Protein AF-A0AA43AM94-F1 (afdb_monomer)

Solvent-accessible surface area (backbone atoms only — not comparable to full-atom values): 5545 Å² tot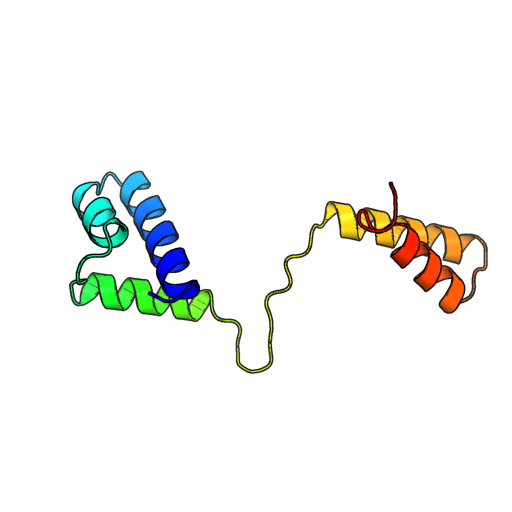al; per-residue (Å²): 133,54,77,55,53,55,50,23,27,53,53,50,24,53,54,29,47,74,72,67,38,53,66,62,16,46,51,56,55,71,72,59,88,65,54,77,65,56,46,50,52,38,50,54,42,27,52,72,72,47,59,59,91,96,52,77,90,72,88,74,58,66,67,57,51,48,45,14,49,51,37,20,51,51,32,45,77,72,72,41,52,74,66,51,17,50,50,34,25,56,57,47,33,74,93,66,46,135

Secondary structure (DSSP, 8-state):
--HHHHHHHHHHHHHHHHTT-HHHHHHHHS--PPPHHHHHHHHHHHHHHSPPTT-------HHHHHHHHHHHHHHHHTT--HHHHHHHHHHTSTTT--

Mean predicted aligned error: 9.65 Å

Foldseek 3Di:
DDPLLLVLLVVVLVVCVVVVVNVVSCQSNVPDDDDPVSVVSSVVSSVVVDPPPPDDDDDDPVVLVVQLQVQLVVCVVVPHDPVSSNVSSVCSHPVNPD

Sequence (98 aa):
MDAIEKRARKLLDTELRKLGLHEDAYHVGCGADLDRNDQAAINAIAAALTPPEGFVLVPVDLEQGLRMWQAGIKARNTGGTVEAIYAAMIAARPEVTP

pLDDT: mean 89.72, std 8.37, range [55.03, 97.38]

Structure (mmCIF, N/CA/C/O backbone):
data_AF-A0AA43AM94-F1
#
_entry.id   AF-A0AA43AM94-F1
#
loop_
_atom_site.group_PDB
_atom_site.id
_atom_site.type_symbol
_atom_site.label_atom_id
_atom_site.label_alt_id
_atom_site.label_comp_id
_atom_site.label_asym_id
_atom_site.label_entity_id
_atom_site.label_seq_id
_atom_site.pdbx_PDB_ins_code
_atom_site.Cartn_x
_atom_site.Cartn_y
_atom_site.Cartn_z
_atom_site.occupancy
_atom_site.B_iso_or_equiv
_atom_site.auth_seq_id
_atom_site.auth_comp_id
_atom_site.auth_asym_id
_atom_site.auth_atom_id
_atom_site.pdbx_PDB_model_num
ATOM 1 N N . MET A 1 1 ? -4.135 5.850 -19.450 1.00 76.06 1 MET A N 1
ATOM 2 C CA . MET A 1 1 ? -3.414 5.041 -18.451 1.00 76.06 1 MET A CA 1
ATOM 3 C C . MET A 1 1 ? -4.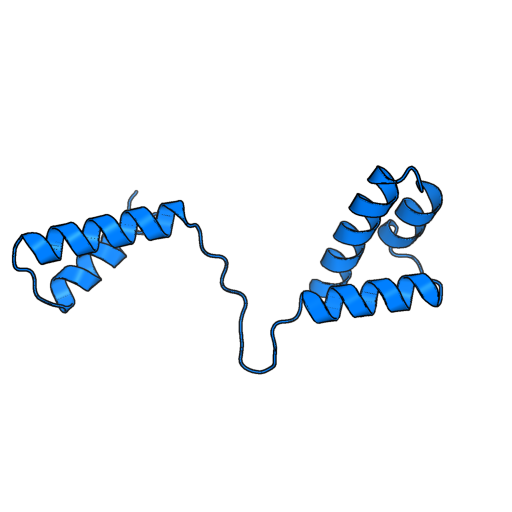232 5.013 -17.178 1.00 76.06 1 MET A C 1
ATOM 5 O O . MET A 1 1 ? -4.630 6.081 -16.716 1.00 76.06 1 MET A O 1
ATOM 9 N N . ASP A 1 2 ? -4.536 3.824 -16.668 1.00 87.12 2 ASP A N 1
ATOM 10 C CA . ASP A 1 2 ? -5.315 3.663 -15.439 1.00 87.12 2 ASP A CA 1
ATOM 11 C C . ASP A 1 2 ? -4.475 4.036 -14.186 1.00 87.12 2 ASP A C 1
ATOM 13 O O . ASP A 1 2 ? -3.249 4.173 -14.258 1.00 87.12 2 ASP A O 1
ATOM 17 N N . ALA A 1 3 ? -5.121 4.275 -13.038 1.00 90.38 3 ALA A N 1
ATOM 18 C CA . ALA A 1 3 ? -4.434 4.688 -11.809 1.00 90.38 3 ALA A CA 1
ATOM 19 C C . ALA A 1 3 ? -3.486 3.608 -11.248 1.00 90.38 3 ALA A C 1
ATOM 21 O O . ALA A 1 3 ? -2.426 3.940 -10.709 1.00 90.38 3 ALA A O 1
ATOM 22 N N . ILE A 1 4 ? -3.853 2.334 -11.389 1.00 91.44 4 ILE A N 1
ATOM 23 C CA . ILE A 1 4 ? -3.064 1.164 -11.009 1.00 91.44 4 ILE A CA 1
ATOM 24 C C . ILE A 1 4 ? -1.848 1.039 -11.923 1.00 91.44 4 ILE A C 1
ATOM 26 O O . ILE A 1 4 ? -0.737 0.980 -11.400 1.00 91.44 4 ILE A O 1
ATOM 30 N N . GLU A 1 5 ? -2.004 1.097 -13.249 1.00 93.06 5 GLU A N 1
ATOM 31 C CA . GLU A 1 5 ? -0.869 1.091 -14.184 1.00 93.06 5 GLU A CA 1
ATOM 32 C C . GLU A 1 5 ? 0.094 2.256 -13.909 1.00 93.06 5 GLU A C 1
ATOM 34 O O . GLU A 1 5 ? 1.307 2.059 -13.801 1.00 93.06 5 GLU A O 1
ATOM 39 N N . LYS A 1 6 ? -0.426 3.473 -13.698 1.00 93.38 6 LYS A N 1
ATOM 40 C CA . LYS A 1 6 ? 0.405 4.641 -13.362 1.00 93.38 6 LYS A CA 1
ATOM 41 C C . LYS A 1 6 ? 1.199 4.423 -12.069 1.00 93.38 6 LYS A C 1
ATOM 43 O O . LYS A 1 6 ? 2.361 4.825 -11.972 1.00 93.38 6 LYS A O 1
ATOM 48 N N . ARG A 1 7 ? 0.589 3.785 -11.065 1.00 94.31 7 ARG A N 1
ATOM 49 C CA . ARG A 1 7 ? 1.256 3.447 -9.801 1.00 94.31 7 ARG A CA 1
ATOM 50 C C . ARG A 1 7 ? 2.276 2.3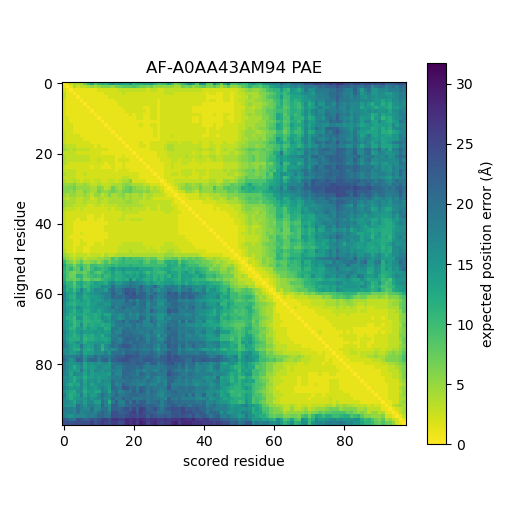21 -9.981 1.00 94.31 7 ARG A C 1
ATOM 52 O O . ARG A 1 7 ? 3.358 2.417 -9.409 1.00 94.31 7 ARG A O 1
ATOM 59 N N . ALA A 1 8 ? 1.969 1.314 -10.795 1.00 95.69 8 ALA A N 1
ATOM 60 C CA . ALA A 1 8 ? 2.881 0.227 -11.134 1.00 95.69 8 ALA A CA 1
ATOM 61 C C . ALA A 1 8 ? 4.147 0.753 -11.825 1.00 95.69 8 ALA A C 1
ATOM 63 O O . ALA A 1 8 ? 5.254 0.438 -11.390 1.00 95.69 8 ALA A O 1
ATOM 64 N N . ARG A 1 9 ? 3.994 1.648 -12.810 1.00 95.81 9 ARG A N 1
ATOM 65 C CA . ARG A 1 9 ? 5.117 2.306 -13.500 1.00 95.81 9 ARG A CA 1
ATOM 66 C C . ARG A 1 9 ? 6.003 3.095 -12.549 1.00 95.81 9 ARG A C 1
ATOM 68 O O . ARG A 1 9 ? 7.220 2.976 -12.611 1.00 95.81 9 ARG A O 1
ATOM 75 N N . LYS A 1 10 ? 5.407 3.845 -11.616 1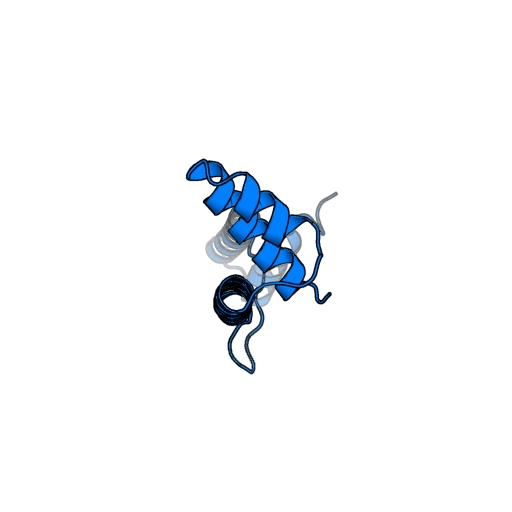.00 95.88 10 LYS A N 1
ATOM 76 C CA . LYS A 1 10 ? 6.163 4.598 -10.602 1.00 95.88 10 LYS A CA 1
ATOM 77 C C . LYS A 1 10 ? 6.990 3.686 -9.687 1.00 95.88 10 LYS A C 1
ATOM 79 O O . LYS A 1 10 ? 8.112 4.040 -9.327 1.00 95.88 10 LYS A O 1
ATOM 84 N N . LEU A 1 11 ? 6.434 2.543 -9.280 1.00 96.50 11 LEU A N 1
ATOM 85 C CA . LEU A 1 11 ? 7.149 1.573 -8.446 1.00 96.50 11 LEU A CA 1
ATOM 86 C C . LEU A 1 11 ? 8.320 0.955 -9.212 1.00 96.50 11 LEU A C 1
ATOM 88 O O . LEU A 1 11 ? 9.430 0.930 -8.688 1.00 96.50 11 LEU A O 1
ATOM 92 N N . LEU A 1 12 ? 8.095 0.534 -10.459 1.00 96.12 12 LEU A N 1
ATOM 93 C CA . LEU A 1 12 ? 9.142 -0.058 -11.288 1.00 96.12 12 LEU A CA 1
ATOM 94 C C . LEU A 1 12 ? 10.266 0.944 -11.610 1.00 96.12 12 LEU A C 1
ATOM 96 O O . LEU A 1 12 ? 11.429 0.616 -11.402 1.00 96.12 12 LEU A O 1
ATOM 100 N N . ASP A 1 13 ? 9.936 2.183 -12.003 1.00 96.56 13 ASP A N 1
ATOM 101 C CA . ASP A 1 13 ? 10.911 3.278 -12.193 1.00 96.56 13 ASP A CA 1
ATOM 102 C C . ASP A 1 13 ? 11.776 3.483 -10.939 1.00 96.56 13 ASP A C 1
ATOM 104 O O . ASP A 1 13 ? 13.000 3.577 -11.020 1.00 96.56 13 ASP A O 1
ATOM 108 N N . THR A 1 14 ? 11.152 3.485 -9.757 1.00 97.06 14 THR A N 1
ATOM 109 C CA . THR A 1 14 ? 11.863 3.655 -8.483 1.00 97.06 14 THR A CA 1
ATOM 110 C C . THR A 1 14 ? 12.873 2.531 -8.238 1.00 97.06 14 THR A C 1
ATOM 112 O O . THR A 1 14 ? 14.007 2.811 -7.850 1.00 97.06 14 THR A O 1
ATOM 115 N N . GLU A 1 15 ? 12.491 1.272 -8.457 1.00 97.25 15 GLU A N 1
ATOM 116 C CA . GLU A 1 15 ? 13.396 0.134 -8.248 1.00 97.25 15 GLU A CA 1
ATOM 117 C C . GLU A 1 15 ? 14.516 0.080 -9.298 1.00 97.25 15 GLU A C 1
ATOM 119 O O . GLU A 1 15 ? 15.676 -0.122 -8.941 1.00 97.25 15 GLU A O 1
ATOM 124 N N . LEU A 1 16 ? 14.218 0.363 -10.569 1.00 96.19 16 LEU A N 1
ATOM 125 C CA . LEU A 1 16 ? 15.228 0.418 -11.633 1.00 96.19 16 LEU A CA 1
ATOM 126 C C . LEU A 1 16 ? 16.275 1.510 -11.367 1.00 96.19 16 LEU A C 1
ATOM 128 O O . LEU A 1 16 ? 17.475 1.271 -11.516 1.00 96.19 16 LEU A O 1
ATOM 132 N N . ARG A 1 17 ? 15.860 2.681 -10.859 1.00 97.31 17 ARG A N 1
ATOM 133 C CA . ARG A 1 17 ? 16.794 3.739 -10.431 1.00 97.31 17 ARG A CA 1
ATOM 134 C C . ARG A 1 17 ? 17.716 3.293 -9.303 1.00 97.31 17 ARG A C 1
ATOM 136 O O . ARG A 1 17 ? 18.891 3.651 -9.329 1.00 97.31 17 ARG A O 1
ATOM 143 N N . LYS A 1 18 ? 17.218 2.524 -8.328 1.00 97.06 18 LYS A N 1
ATOM 144 C CA . LYS A 1 18 ? 18.047 1.994 -7.228 1.00 97.06 18 LYS A CA 1
ATOM 145 C C . LYS A 1 18 ? 19.107 1.013 -7.725 1.00 97.06 18 LYS A C 1
ATOM 147 O O . LYS A 1 18 ? 20.177 0.934 -7.131 1.00 97.06 18 LYS A O 1
ATOM 152 N N . LEU A 1 19 ? 18.818 0.294 -8.808 1.00 96.69 19 LEU A N 1
ATOM 153 C CA . LEU A 1 19 ? 19.746 -0.635 -9.453 1.00 96.69 19 LEU A CA 1
ATOM 154 C C . LEU A 1 19 ? 20.722 0.052 -10.426 1.00 96.69 19 LEU A C 1
ATOM 156 O O . LEU A 1 19 ? 21.588 -0.616 -10.982 1.00 96.69 19 LEU A O 1
ATOM 160 N N . GLY A 1 20 ? 20.601 1.368 -10.638 1.00 97.06 20 GLY A N 1
ATOM 161 C CA . GLY A 1 20 ? 21.410 2.114 -11.610 1.00 97.06 20 GLY A CA 1
ATOM 162 C C . GLY A 1 20 ? 20.973 1.929 -13.069 1.00 97.06 20 GLY A C 1
ATOM 163 O O . GLY A 1 20 ? 21.655 2.398 -13.977 1.00 97.06 20 GLY A O 1
ATOM 164 N N . LEU A 1 21 ? 19.826 1.288 -13.309 1.00 95.25 21 LEU A N 1
ATOM 165 C CA . LEU A 1 21 ? 19.258 1.035 -14.636 1.00 95.25 21 LEU A CA 1
ATOM 166 C C . LEU A 1 21 ? 18.450 2.253 -15.107 1.00 95.25 21 LEU A C 1
ATOM 168 O O . LEU A 1 21 ? 17.224 2.231 -15.197 1.00 95.25 21 LEU A O 1
ATOM 172 N N . HIS A 1 22 ? 19.138 3.375 -15.323 1.00 93.50 22 HIS A N 1
ATOM 173 C CA . HIS A 1 22 ? 18.491 4.665 -15.584 1.00 93.50 22 HIS A CA 1
ATOM 174 C C . HIS A 1 22 ? 17.752 4.736 -16.928 1.00 93.50 22 HIS A C 1
ATOM 176 O O . HIS A 1 22 ? 16.747 5.443 -17.013 1.00 93.50 22 HIS A O 1
ATOM 182 N N . GLU A 1 23 ? 18.229 4.021 -17.949 1.00 91.12 23 GLU A N 1
ATOM 183 C CA . GLU A 1 23 ? 17.568 3.948 -19.260 1.00 91.12 23 GLU A CA 1
ATOM 184 C C . GLU A 1 23 ? 16.241 3.192 -19.158 1.00 91.12 23 GLU A C 1
ATOM 186 O O . GLU A 1 23 ? 15.201 3.741 -19.523 1.00 91.12 23 GLU A O 1
ATOM 191 N N . ASP A 1 24 ? 16.252 2.007 -18.543 1.00 91.25 24 ASP A N 1
ATOM 192 C CA . ASP A 1 24 ? 15.043 1.213 -18.294 1.00 91.25 24 ASP A CA 1
ATOM 193 C C . ASP A 1 24 ? 14.045 1.990 -17.422 1.00 91.25 24 ASP A C 1
ATOM 195 O O . ASP A 1 24 ? 12.852 2.049 -17.714 1.00 91.25 24 ASP A O 1
ATOM 199 N N . ALA A 1 25 ? 14.534 2.665 -16.374 1.00 93.56 25 ALA A N 1
ATOM 200 C CA . ALA A 1 25 ? 13.709 3.502 -15.505 1.00 93.56 25 ALA A CA 1
ATOM 201 C C . ALA A 1 25 ? 13.00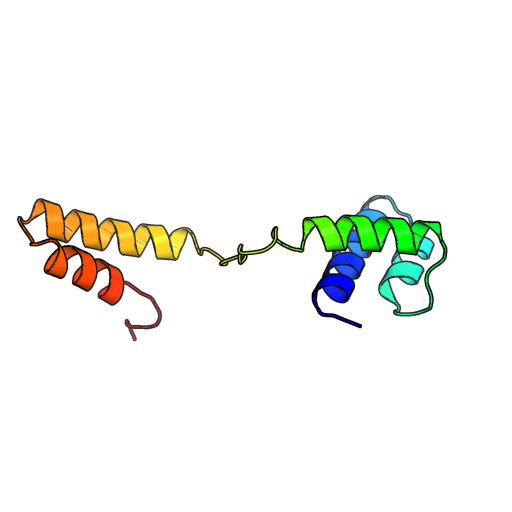8 4.632 -16.280 1.00 93.56 25 ALA A C 1
ATOM 203 O O . ALA A 1 25 ? 11.816 4.892 -16.096 1.00 93.56 25 ALA A O 1
ATOM 204 N N . TYR A 1 26 ? 13.739 5.294 -17.182 1.00 91.25 26 TYR A N 1
ATOM 205 C CA . TYR A 1 26 ? 13.162 6.304 -18.062 1.00 91.25 26 TYR A CA 1
ATOM 206 C C . TYR A 1 26 ? 12.120 5.694 -19.004 1.00 91.25 26 TYR A C 1
ATOM 208 O O . TYR A 1 26 ? 11.038 6.264 -19.143 1.00 91.25 26 TYR A O 1
ATOM 216 N N . HIS A 1 27 ? 12.413 4.537 -19.600 1.00 90.50 27 HIS A N 1
ATOM 217 C CA . HIS A 1 27 ? 11.521 3.848 -20.531 1.00 90.50 27 HIS A CA 1
ATOM 218 C C . HIS A 1 27 ? 10.169 3.501 -19.889 1.00 90.50 27 HIS A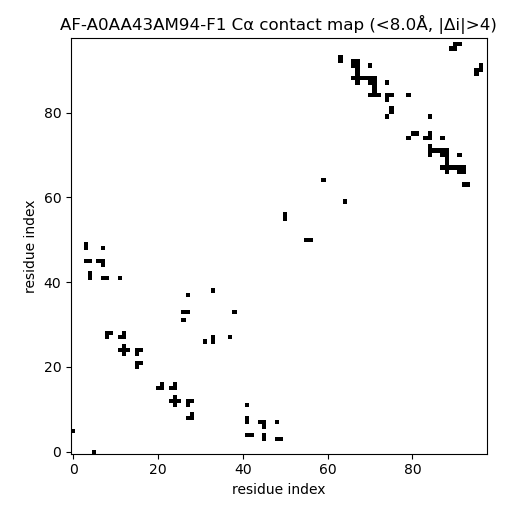 C 1
ATOM 220 O O . HIS A 1 27 ? 9.113 3.863 -20.411 1.00 90.50 27 HIS A O 1
ATOM 226 N N . VAL A 1 28 ? 10.176 2.907 -18.692 1.00 92.75 28 VAL A N 1
ATOM 227 C CA . VAL A 1 28 ? 8.926 2.550 -17.999 1.00 92.75 28 VAL A CA 1
ATOM 228 C C . VAL A 1 28 ? 8.166 3.774 -17.471 1.00 92.75 28 VAL A C 1
ATOM 230 O O . VAL A 1 28 ? 6.929 3.761 -17.402 1.00 92.75 28 VAL A O 1
ATOM 233 N N . GLY A 1 29 ? 8.891 4.840 -17.110 1.00 87.94 29 GLY A N 1
ATOM 234 C CA . GLY A 1 29 ? 8.359 6.049 -16.478 1.00 87.94 29 GLY A CA 1
ATOM 235 C C . GLY A 1 29 ? 7.881 7.147 -17.437 1.00 87.94 29 GLY A C 1
ATOM 236 O O . GLY A 1 29 ? 7.067 7.979 -17.033 1.00 87.94 29 GLY A O 1
ATOM 237 N N .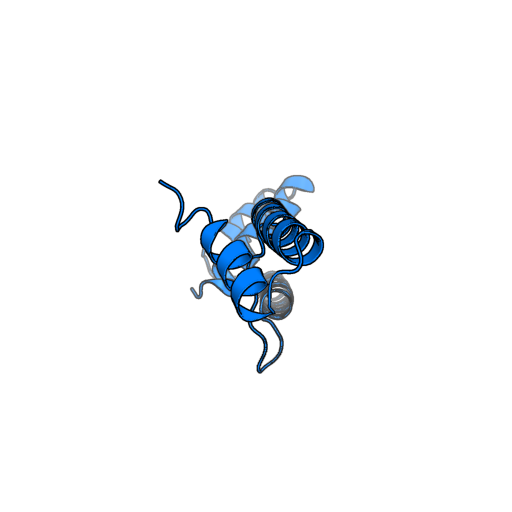 CYS A 1 30 ? 8.340 7.170 -18.694 1.00 85.31 30 CYS A N 1
ATOM 238 C CA . CYS A 1 30 ? 8.035 8.248 -19.647 1.00 85.31 30 CYS A CA 1
ATOM 239 C C . CYS A 1 30 ? 6.626 8.166 -20.260 1.00 85.31 30 CYS A C 1
ATOM 241 O O . CYS A 1 30 ? 6.165 9.127 -20.874 1.00 85.31 30 CYS A O 1
ATOM 243 N N . GLY A 1 31 ? 5.925 7.045 -20.065 1.00 79.69 31 GLY A N 1
ATOM 244 C CA . GLY A 1 31 ? 4.569 6.830 -20.576 1.00 79.69 31 GLY A CA 1
ATOM 245 C C . GLY A 1 31 ? 4.499 6.437 -22.053 1.00 79.69 31 GLY A C 1
ATOM 246 O O . GLY A 1 31 ? 3.408 6.467 -22.618 1.00 79.69 31 GLY A O 1
ATOM 247 N N . ALA A 1 32 ? 5.633 6.075 -22.659 1.00 84.50 32 ALA A N 1
ATOM 248 C CA . ALA A 1 32 ? 5.692 5.475 -23.986 1.00 84.50 32 ALA A CA 1
ATOM 249 C C . ALA A 1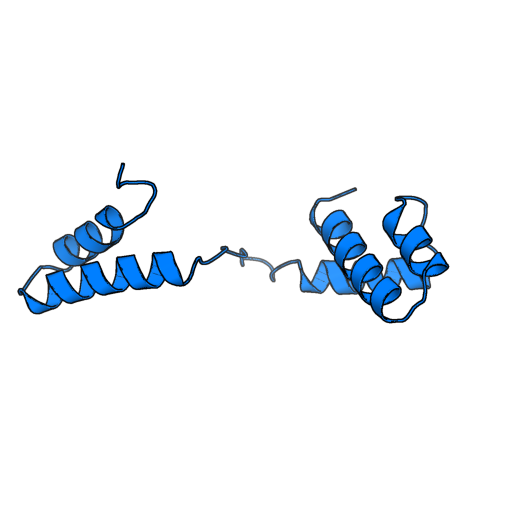 32 ? 5.216 4.008 -23.979 1.00 84.50 32 ALA A C 1
ATOM 251 O O . ALA A 1 32 ? 4.942 3.419 -22.920 1.00 84.50 32 ALA A O 1
ATOM 252 N N . ASP A 1 33 ? 5.127 3.440 -25.184 1.00 89.00 33 ASP A N 1
ATOM 253 C CA . ASP A 1 33 ? 4.856 2.021 -25.392 1.00 89.00 33 ASP A CA 1
ATOM 254 C C . ASP A 1 33 ? 5.941 1.171 -24.729 1.00 89.00 33 ASP A C 1
ATOM 256 O O . ASP A 1 33 ? 7.133 1.450 -24.842 1.00 89.00 33 ASP A O 1
ATOM 260 N N . LEU A 1 34 ? 5.505 0.137 -24.014 1.00 90.44 34 LEU A N 1
ATOM 261 C CA . LEU A 1 34 ? 6.390 -0.769 -23.297 1.00 90.44 34 LEU A CA 1
ATOM 262 C C . LEU A 1 34 ? 6.830 -1.912 -24.205 1.00 90.44 34 LEU A C 1
ATOM 264 O O . LEU A 1 34 ? 6.054 -2.401 -25.032 1.00 90.44 34 LEU A O 1
ATOM 268 N N . ASP A 1 35 ? 8.051 -2.399 -23.994 1.00 91.44 35 ASP A N 1
ATOM 269 C CA . ASP A 1 35 ? 8.433 -3.679 -24.566 1.00 91.44 35 ASP A CA 1
ATOM 270 C C . ASP A 1 35 ? 7.694 -4.832 -23.857 1.00 91.44 35 ASP A C 1
ATOM 272 O O . ASP A 1 35 ? 7.000 -4.658 -22.849 1.00 91.44 35 ASP A O 1
ATOM 276 N N . ARG A 1 36 ? 7.825 -6.050 -24.392 1.00 93.94 36 ARG A N 1
ATOM 277 C CA . ARG A 1 36 ? 7.117 -7.221 -23.850 1.00 93.94 36 ARG A CA 1
ATOM 278 C C . ARG A 1 36 ? 7.466 -7.519 -22.383 1.00 93.94 36 ARG A C 1
ATOM 280 O O . ARG A 1 36 ? 6.621 -8.045 -21.662 1.00 93.94 36 ARG A O 1
ATOM 287 N N . ASN A 1 37 ? 8.704 -7.253 -21.968 1.00 92.25 37 ASN A N 1
ATOM 288 C CA . ASN A 1 37 ? 9.198 -7.571 -20.634 1.00 92.25 37 ASN A CA 1
ATOM 289 C C . ASN A 1 37 ? 8.705 -6.516 -19.642 1.00 92.25 37 ASN A C 1
ATOM 291 O O . ASN A 1 37 ? 8.170 -6.873 -18.592 1.00 92.25 37 ASN A O 1
ATOM 295 N N . ASP A 1 38 ? 8.797 -5.242 -20.016 1.00 93.19 38 ASP A N 1
ATOM 296 C CA . ASP A 1 38 ? 8.272 -4.130 -19.233 1.00 93.19 38 ASP A CA 1
ATOM 297 C C . ASP A 1 38 ? 6.761 -4.256 -19.053 1.00 93.19 38 ASP A C 1
ATOM 299 O O . ASP A 1 38 ? 6.249 -4.134 -17.939 1.00 93.19 38 ASP A O 1
ATOM 303 N N . GLN A 1 39 ? 6.030 -4.591 -20.120 1.00 94.56 39 GLN A N 1
ATOM 304 C CA . GLN A 1 39 ? 4.589 -4.811 -20.036 1.00 94.56 39 GLN A CA 1
ATOM 305 C C . GLN A 1 39 ? 4.247 -5.966 -19.084 1.00 94.56 39 GLN A C 1
ATOM 307 O O . GLN A 1 39 ? 3.313 -5.852 -18.289 1.00 94.56 39 GLN A O 1
ATOM 312 N N . ALA A 1 40 ? 5.003 -7.069 -19.122 1.00 96.12 40 ALA A N 1
ATOM 313 C CA . ALA A 1 40 ? 4.801 -8.192 -18.209 1.00 96.12 40 ALA A CA 1
ATOM 314 C C . ALA A 1 40 ? 5.075 -7.802 -16.745 1.00 96.12 40 ALA A C 1
ATOM 316 O O . ALA A 1 40 ? 4.290 -8.156 -15.861 1.00 96.12 40 ALA A O 1
ATOM 317 N N . ALA A 1 41 ? 6.137 -7.033 -16.490 1.00 95.62 41 ALA A N 1
ATOM 318 C CA . ALA A 1 41 ? 6.466 -6.534 -15.157 1.00 95.62 41 ALA A CA 1
ATOM 319 C C . ALA A 1 41 ? 5.384 -5.584 -14.621 1.00 95.62 41 ALA A C 1
ATOM 321 O O . ALA A 1 41 ? 4.917 -5.746 -13.491 1.00 95.62 41 ALA A O 1
ATOM 322 N N . ILE A 1 42 ? 4.921 -4.641 -15.446 1.00 95.62 42 ILE A N 1
ATOM 323 C CA . ILE A 1 42 ? 3.837 -3.721 -15.087 1.00 95.62 42 ILE A CA 1
ATOM 324 C C . ILE A 1 42 ? 2.540 -4.475 -14.802 1.00 95.62 42 ILE A C 1
ATOM 326 O O . ILE A 1 42 ? 1.899 -4.190 -13.792 1.00 95.62 42 ILE A O 1
ATOM 330 N N . ASN A 1 43 ? 2.184 -5.474 -15.612 1.00 94.62 43 ASN A N 1
ATOM 331 C CA . ASN A 1 43 ? 0.992 -6.291 -15.382 1.00 94.62 43 ASN A CA 1
ATOM 332 C C . ASN A 1 43 ? 1.070 -7.062 -14.056 1.00 94.62 43 ASN A C 1
ATOM 334 O O . ASN A 1 43 ? 0.086 -7.113 -13.318 1.00 94.62 43 ASN A O 1
ATOM 338 N N . ALA A 1 44 ? 2.234 -7.627 -13.721 1.00 95.88 44 ALA A N 1
ATOM 339 C CA . ALA A 1 44 ? 2.432 -8.334 -12.457 1.00 95.88 44 ALA A CA 1
ATOM 340 C C . ALA A 1 44 ? 2.289 -7.398 -11.245 1.00 95.88 44 ALA A C 1
ATOM 342 O O . ALA A 1 44 ? 1.610 -7.733 -10.273 1.00 95.88 44 ALA A O 1
ATOM 343 N N . ILE A 1 45 ? 2.873 -6.197 -11.315 1.00 95.69 45 ILE A N 1
ATOM 344 C CA . ILE A 1 45 ? 2.737 -5.190 -10.256 1.00 95.69 45 ILE A CA 1
ATOM 345 C C . ILE A 1 45 ? 1.286 -4.705 -10.168 1.00 95.69 45 ILE A C 1
ATOM 347 O O . ILE A 1 45 ? 0.744 -4.605 -9.071 1.00 95.69 45 ILE A O 1
ATOM 351 N N . ALA A 1 46 ? 0.628 -4.444 -11.298 1.00 93.69 46 ALA A N 1
ATOM 352 C CA . ALA A 1 46 ? -0.768 -4.021 -11.331 1.00 93.69 46 ALA A CA 1
ATOM 353 C C . ALA A 1 46 ? -1.697 -5.068 -10.698 1.00 93.69 46 ALA A C 1
ATOM 355 O O . ALA A 1 46 ? -2.559 -4.712 -9.896 1.00 93.69 46 ALA A O 1
ATOM 356 N N . ALA A 1 47 ? -1.473 -6.356 -10.974 1.00 91.50 47 ALA A N 1
ATOM 357 C CA . ALA A 1 47 ? -2.197 -7.447 -10.328 1.00 91.50 47 ALA A CA 1
ATOM 358 C C . ALA A 1 47 ? -1.969 -7.467 -8.807 1.00 91.50 47 ALA A C 1
ATOM 360 O O . ALA A 1 47 ? -2.924 -7.610 -8.056 1.00 91.50 47 ALA A O 1
ATOM 361 N N . ALA A 1 48 ? -0.737 -7.247 -8.337 1.00 90.81 48 ALA A N 1
ATOM 362 C CA . ALA A 1 48 ? -0.437 -7.165 -6.903 1.00 90.81 48 ALA A CA 1
ATOM 363 C C . ALA A 1 48 ? -1.043 -5.923 -6.219 1.00 90.81 48 ALA A C 1
ATOM 365 O O . ALA A 1 48 ? -1.342 -5.940 -5.026 1.00 90.81 48 ALA A O 1
ATOM 366 N N . LEU A 1 49 ? -1.212 -4.831 -6.968 1.00 90.00 49 LEU A N 1
ATOM 367 C CA . LEU A 1 49 ? -1.856 -3.602 -6.506 1.00 90.00 49 LEU A CA 1
ATOM 368 C C . LEU A 1 49 ? -3.386 -3.670 -6.546 1.00 90.00 49 LEU A C 1
ATOM 370 O O . LEU A 1 49 ? -4.039 -2.849 -5.898 1.00 90.00 49 LEU A O 1
ATOM 374 N N . THR A 1 50 ? -3.944 -4.606 -7.310 1.00 89.19 50 THR A N 1
ATOM 375 C CA . THR A 1 50 ? -5.383 -4.815 -7.431 1.00 89.19 50 THR A CA 1
ATOM 376 C C . THR A 1 50 ? -5.811 -5.807 -6.354 1.00 89.19 50 THR A C 1
ATOM 378 O O . THR A 1 50 ? -5.418 -6.972 -6.412 1.00 89.19 50 THR A O 1
ATOM 381 N N . PRO A 1 51 ? -6.584 -5.386 -5.340 1.00 84.19 51 PRO A N 1
ATOM 382 C CA . PRO A 1 51 ? -7.114 -6.333 -4.372 1.00 84.19 51 PRO A CA 1
ATOM 383 C C . PRO A 1 51 ? -7.983 -7.393 -5.078 1.00 84.19 51 PRO A C 1
ATOM 385 O O . PRO A 1 51 ? -8.572 -7.097 -6.121 1.00 84.19 51 PRO A O 1
ATOM 388 N N . PRO A 1 52 ? -8.074 -8.622 -4.534 1.00 84.50 52 PRO A N 1
ATOM 389 C CA . PRO A 1 52 ? -8.943 -9.656 -5.087 1.00 84.50 52 PRO A CA 1
ATOM 390 C C . PRO A 1 52 ? -10.387 -9.168 -5.240 1.00 84.50 52 PRO A C 1
ATOM 392 O O . PRO A 1 52 ? -10.825 -8.257 -4.535 1.00 84.50 52 PRO A O 1
ATOM 395 N N . GLU A 1 53 ? -11.144 -9.798 -6.137 1.00 82.44 53 GLU A N 1
ATOM 396 C CA . GLU A 1 53 ? -12.542 -9.435 -6.371 1.00 82.44 53 GLU A CA 1
ATOM 397 C C . GLU A 1 53 ? -13.347 -9.429 -5.058 1.00 82.44 53 GLU A C 1
ATOM 399 O O . GLU A 1 53 ? -13.261 -10.352 -4.248 1.00 82.44 53 GLU A O 1
ATOM 404 N N . GLY A 1 54 ? -14.101 -8.350 -4.828 1.00 78.00 54 GLY A N 1
ATOM 405 C CA . GLY A 1 54 ? -14.864 -8.133 -3.595 1.00 78.00 54 GLY A CA 1
ATOM 406 C C . GLY A 1 54 ? -14.079 -7.495 -2.441 1.00 78.00 54 GLY A C 1
ATOM 407 O O . GLY A 1 54 ? -14.679 -7.177 -1.416 1.00 78.00 54 GLY A O 1
ATOM 408 N N . PHE A 1 55 ? -12.775 -7.249 -2.598 1.00 77.25 55 PHE A N 1
ATOM 409 C CA . PHE A 1 55 ? -11.943 -6.574 -1.601 1.00 77.25 55 PHE A CA 1
ATOM 410 C C . PHE A 1 55 ? -11.565 -5.160 -2.054 1.00 77.25 55 PHE A C 1
ATOM 412 O O . PHE A 1 55 ? -11.345 -4.894 -3.233 1.00 77.25 55 PHE A O 1
ATOM 419 N N . VAL A 1 56 ? -11.456 -4.237 -1.096 1.00 78.31 56 VAL A N 1
ATOM 420 C CA . VAL A 1 56 ? -11.011 -2.856 -1.328 1.00 78.31 56 VAL A CA 1
ATOM 421 C C . VAL A 1 56 ? -9.823 -2.570 -0.419 1.00 78.31 56 VAL A C 1
ATOM 423 O O . VAL A 1 56 ? -9.854 -2.879 0.772 1.00 78.31 56 VAL A O 1
ATOM 426 N N . LEU A 1 57 ? -8.774 -1.958 -0.972 1.00 73.25 57 LEU A N 1
ATOM 427 C CA . LEU A 1 57 ? -7.681 -1.413 -0.173 1.00 73.25 57 LEU A CA 1
ATOM 428 C C . LEU A 1 57 ? -8.181 -0.166 0.556 1.00 73.25 57 LEU A C 1
ATOM 430 O O . LEU A 1 57 ? -8.382 0.882 -0.056 1.00 73.25 57 LEU A O 1
ATOM 434 N N . VAL A 1 58 ? -8.368 -0.282 1.868 1.00 74.12 58 VAL A N 1
ATOM 435 C CA . VAL A 1 58 ? -8.666 0.857 2.737 1.00 74.12 58 VAL A CA 1
ATOM 436 C C . VAL A 1 58 ? -7.341 1.338 3.327 1.00 74.12 58 VAL A C 1
ATOM 438 O O . VAL A 1 58 ? -6.728 0.590 4.091 1.00 74.12 58 VAL A O 1
ATOM 441 N N . PRO A 1 59 ? -6.848 2.538 2.971 1.00 67.88 59 PRO A N 1
ATOM 442 C CA . PRO A 1 59 ? -5.685 3.099 3.640 1.00 67.88 59 PRO A CA 1
ATOM 443 C C . PRO A 1 59 ? -6.028 3.300 5.118 1.00 67.88 59 PRO A C 1
ATOM 445 O O . PRO A 1 59 ? -6.938 4.053 5.456 1.00 67.88 59 PRO A O 1
ATOM 448 N N . VAL A 1 60 ? -5.325 2.582 5.993 1.00 71.44 60 VAL A N 1
ATOM 449 C CA . VAL A 1 60 ? -5.453 2.729 7.443 1.00 71.44 60 VAL A CA 1
ATOM 450 C C . VAL A 1 60 ? -4.311 3.612 7.920 1.00 71.44 60 VAL A C 1
ATOM 452 O O . VAL A 1 60 ? -3.149 3.207 7.870 1.00 71.44 60 VAL A O 1
ATOM 455 N N . ASP A 1 61 ? -4.640 4.806 8.402 1.00 81.00 61 ASP A N 1
ATOM 456 C CA . ASP A 1 61 ? -3.731 5.563 9.253 1.00 81.00 61 ASP A CA 1
ATOM 457 C C . ASP A 1 61 ? -3.711 4.885 10.632 1.00 81.00 61 ASP A C 1
ATOM 459 O O . ASP A 1 61 ? -4.693 4.893 11.380 1.00 81.00 61 ASP A O 1
ATOM 463 N N . LEU A 1 62 ? -2.589 4.235 10.947 1.00 80.88 62 LEU A N 1
ATOM 464 C CA . LEU A 1 62 ? -2.421 3.499 12.199 1.00 80.88 62 LEU A CA 1
ATOM 465 C C . LEU A 1 62 ? -2.450 4.422 13.422 1.00 80.88 62 LEU A C 1
ATOM 467 O O . LEU A 1 62 ? -2.893 3.998 14.489 1.00 80.88 62 LEU A O 1
ATOM 471 N N . GLU A 1 63 ? -2.019 5.675 13.286 1.00 85.56 63 GLU A N 1
ATOM 472 C CA . GLU A 1 63 ? -2.042 6.652 14.371 1.00 85.56 63 GLU A CA 1
ATOM 473 C C . GLU A 1 63 ? -3.472 7.136 14.636 1.00 85.56 63 GLU A C 1
ATOM 475 O O . GLU A 1 63 ? -3.906 7.221 15.790 1.00 85.56 63 GLU A O 1
ATOM 480 N N . GLN A 1 64 ? -4.235 7.405 13.574 1.00 83.88 64 GLN A N 1
ATOM 481 C CA . GLN A 1 64 ? -5.671 7.678 13.669 1.00 83.88 64 GLN A CA 1
ATOM 482 C C . GLN A 1 64 ? -6.406 6.492 14.307 1.00 83.88 64 GLN A C 1
ATOM 484 O O . GLN A 1 64 ? -7.152 6.666 15.273 1.00 83.88 64 GLN A O 1
ATOM 489 N N . GLY A 1 65 ? -6.149 5.275 13.819 1.00 85.69 65 GLY A N 1
ATOM 490 C CA . GLY A 1 65 ? -6.751 4.051 14.341 1.00 85.69 65 GLY A CA 1
ATOM 491 C C . GLY A 1 65 ? -6.452 3.839 15.825 1.00 85.69 65 GLY A C 1
ATOM 492 O O . GLY A 1 65 ? -7.354 3.505 16.596 1.00 85.69 65 GLY A O 1
ATOM 493 N N . LEU A 1 66 ? -5.214 4.106 16.253 1.00 89.25 66 LEU A N 1
ATOM 494 C CA . LEU A 1 66 ? -4.817 4.013 17.655 1.00 89.25 66 LEU A CA 1
ATOM 495 C C . LEU A 1 66 ? -5.545 5.044 18.529 1.00 89.25 66 LEU A C 1
ATOM 497 O O . LEU A 1 66 ? -6.022 4.686 19.605 1.00 89.25 66 LEU A O 1
ATOM 501 N N . ARG A 1 67 ? -5.683 6.295 18.072 1.00 89.88 67 ARG A N 1
ATOM 502 C CA . ARG A 1 67 ? -6.426 7.346 18.795 1.00 89.88 67 ARG A CA 1
ATOM 503 C C . ARG A 1 67 ? -7.900 6.992 18.963 1.00 89.88 67 ARG A C 1
ATOM 505 O O . ARG A 1 67 ? -8.433 7.070 20.071 1.00 89.88 67 ARG A O 1
ATOM 512 N N . MET A 1 68 ? -8.540 6.536 17.886 1.00 91.56 68 MET A N 1
ATOM 513 C CA . MET A 1 68 ? -9.924 6.063 17.925 1.00 91.56 68 MET A CA 1
ATOM 514 C C . MET A 1 68 ? -10.073 4.895 18.904 1.00 91.56 68 MET A C 1
ATOM 516 O O . MET A 1 68 ? -10.948 4.919 19.769 1.00 91.56 68 MET A O 1
ATOM 520 N N . TRP A 1 69 ? -9.179 3.905 18.829 1.00 92.06 69 TRP A N 1
ATOM 521 C CA . TRP A 1 69 ? -9.161 2.762 19.741 1.00 92.06 69 TRP A CA 1
ATOM 522 C C . TRP A 1 69 ? -9.003 3.179 21.208 1.00 92.06 69 TRP A C 1
ATOM 524 O O . TRP A 1 69 ? -9.768 2.732 22.062 1.00 92.06 69 TRP A O 1
ATOM 534 N N . GLN A 1 70 ? -8.055 4.069 21.513 1.00 94.88 70 GLN A N 1
ATOM 535 C CA . GLN A 1 70 ? -7.829 4.585 22.866 1.00 94.88 70 GLN A CA 1
ATOM 536 C C . GLN A 1 70 ? -9.070 5.291 23.429 1.00 94.88 70 GLN A C 1
ATOM 538 O O . GLN A 1 70 ? -9.418 5.075 24.593 1.00 94.88 70 GLN A O 1
ATOM 543 N N . ALA A 1 71 ? -9.772 6.084 22.613 1.00 94.12 71 ALA A N 1
ATOM 544 C CA . ALA A 1 71 ? -11.018 6.735 23.012 1.00 94.12 71 ALA A CA 1
ATOM 545 C C . ALA A 1 71 ? -12.122 5.714 23.339 1.00 94.12 71 ALA A C 1
ATOM 547 O O . ALA A 1 71 ? -12.770 5.816 24.384 1.00 94.12 71 ALA A O 1
ATOM 548 N N . GLY A 1 72 ? -12.277 4.683 22.502 1.00 95.88 72 GLY A N 1
ATOM 549 C CA . GLY A 1 72 ? -13.212 3.583 22.750 1.00 95.88 72 GLY A CA 1
ATOM 550 C C . GLY A 1 72 ? -12.883 2.798 24.024 1.00 95.88 72 GLY A C 1
ATOM 551 O O . GLY A 1 72 ? -13.767 2.527 24.838 1.00 95.88 72 GLY A O 1
ATOM 552 N N . ILE A 1 73 ? -11.604 2.488 24.256 1.00 96.94 73 ILE A N 1
ATOM 553 C CA . ILE A 1 73 ? -11.146 1.801 25.473 1.00 96.94 73 ILE A CA 1
ATOM 554 C C . ILE A 1 73 ? -11.409 2.641 26.723 1.00 96.94 73 ILE A C 1
ATOM 556 O O . ILE A 1 73 ? -11.858 2.100 27.733 1.00 96.94 73 ILE A O 1
ATOM 560 N N . LYS A 1 74 ? -11.189 3.958 26.667 1.00 96.06 74 LYS A N 1
ATOM 561 C CA . LYS A 1 74 ? -11.506 4.854 27.784 1.00 96.06 74 LYS A CA 1
ATOM 562 C C . LYS A 1 74 ? -12.999 4.811 28.118 1.00 96.06 74 LYS A C 1
ATOM 564 O O . LYS A 1 74 ? -13.336 4.598 29.278 1.00 96.06 74 LYS A O 1
ATOM 569 N N . ALA A 1 75 ? -13.868 4.936 27.111 1.00 96.25 75 ALA A N 1
ATOM 570 C CA . ALA A 1 75 ? -15.320 4.865 27.287 1.00 96.25 75 ALA A CA 1
ATOM 571 C C . ALA A 1 75 ? -15.770 3.512 27.865 1.00 96.25 75 ALA A C 1
ATOM 573 O O . ALA A 1 75 ? -16.595 3.469 28.780 1.00 96.25 75 ALA A O 1
ATOM 574 N N . ARG A 1 76 ? -15.178 2.408 27.393 1.00 96.62 76 ARG A N 1
ATOM 575 C CA . ARG A 1 76 ? -15.421 1.061 27.927 1.00 96.62 76 ARG A CA 1
ATOM 576 C C . ARG A 1 76 ? -15.022 0.954 29.399 1.00 96.62 76 ARG A C 1
ATOM 578 O O . ARG A 1 76 ? -15.797 0.451 30.206 1.00 96.62 76 ARG A O 1
ATOM 585 N N . ASN A 1 77 ? -13.829 1.426 29.753 1.00 96.62 77 ASN A N 1
ATOM 586 C CA . ASN A 1 77 ? -13.296 1.320 31.114 1.00 96.62 77 ASN A CA 1
ATOM 587 C C . ASN A 1 77 ? -14.068 2.181 32.125 1.00 96.62 77 ASN A C 1
ATOM 589 O O . ASN A 1 77 ? -14.022 1.904 33.319 1.00 96.62 77 ASN A O 1
ATOM 593 N N . THR A 1 78 ? -14.809 3.186 31.656 1.00 95.19 78 THR A N 1
ATOM 594 C CA . THR A 1 78 ? -15.748 3.974 32.468 1.00 95.19 78 THR A CA 1
ATOM 595 C C . THR A 1 78 ? -17.176 3.411 32.478 1.00 95.19 78 THR A C 1
ATOM 597 O O . THR A 1 78 ? -18.084 4.084 32.953 1.00 95.19 78 THR A O 1
ATOM 600 N N . GLY A 1 79 ? -17.397 2.200 31.952 1.00 94.44 79 GLY A N 1
ATOM 601 C CA . GLY A 1 79 ? -18.704 1.533 31.952 1.00 94.44 79 GLY A CA 1
ATOM 602 C C . GLY A 1 79 ? -19.651 1.957 30.823 1.00 94.44 79 GLY A C 1
ATOM 603 O O . GLY A 1 79 ? -20.859 1.772 30.945 1.00 94.44 79 GLY A O 1
ATOM 604 N N . GLY A 1 80 ? -19.135 2.542 29.738 1.00 94.38 80 GLY A N 1
ATOM 605 C CA . GLY A 1 80 ? -19.940 2.961 28.590 1.00 94.38 80 GLY A CA 1
ATOM 606 C C . GLY A 1 80 ? -20.581 1.789 27.837 1.00 94.38 80 GLY A C 1
ATOM 607 O O . GLY A 1 80 ? -20.010 0.700 27.754 1.00 94.38 80 GLY A O 1
ATOM 608 N N . THR A 1 81 ? -21.760 2.027 27.255 1.00 97.38 81 THR A N 1
ATOM 609 C CA . THR A 1 81 ? -22.426 1.067 26.360 1.00 97.38 81 THR A CA 1
ATOM 610 C C . THR A 1 81 ? -21.663 0.912 25.042 1.00 97.38 81 THR A C 1
ATOM 612 O O . THR A 1 81 ? -20.763 1.696 24.734 1.00 97.38 81 THR A O 1
ATOM 615 N N . VAL A 1 82 ? -22.038 -0.076 24.226 1.00 95.19 82 VAL A N 1
ATOM 616 C CA . VAL A 1 82 ? -21.457 -0.269 22.885 1.00 95.19 82 VAL A CA 1
ATOM 617 C C . VAL A 1 82 ? -21.620 0.991 22.029 1.00 95.19 82 VAL A C 1
ATOM 619 O O . VAL A 1 82 ? -20.680 1.403 21.352 1.00 95.19 82 VAL A O 1
ATOM 622 N N . GLU A 1 83 ? -22.770 1.657 22.120 1.00 96.88 83 GLU A N 1
ATOM 623 C CA . GLU A 1 83 ? -23.058 2.906 21.414 1.00 96.88 83 G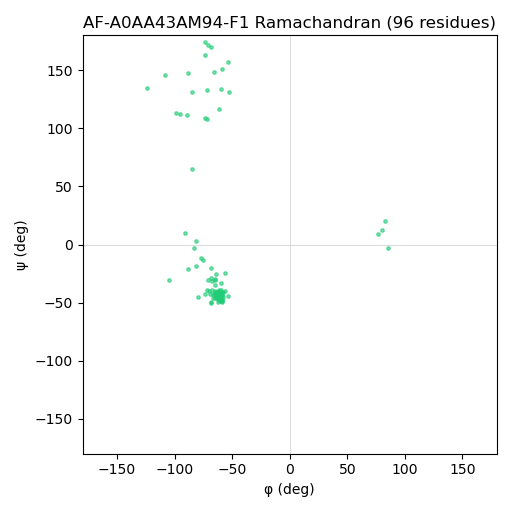LU A CA 1
ATOM 624 C C . GLU A 1 83 ? -22.162 4.044 21.910 1.00 96.88 83 GLU A C 1
ATOM 626 O O . GLU A 1 83 ? -21.634 4.801 21.098 1.00 96.88 83 GLU A O 1
ATOM 631 N N . ALA A 1 84 ? -21.933 4.144 23.224 1.00 95.81 84 ALA A N 1
ATOM 632 C CA . ALA A 1 84 ? -21.044 5.152 23.800 1.00 95.81 84 ALA A CA 1
ATOM 633 C C . ALA A 1 84 ? -19.574 4.920 23.410 1.00 95.81 84 ALA A C 1
ATOM 635 O O . ALA A 1 84 ? -18.853 5.872 23.112 1.00 95.81 84 ALA A O 1
ATOM 636 N N . ILE A 1 85 ? -19.137 3.657 23.366 1.00 96.50 85 ILE A N 1
ATOM 637 C CA . ILE A 1 85 ? -17.803 3.266 22.890 1.00 96.50 85 ILE A CA 1
ATOM 638 C C . ILE A 1 85 ? -17.645 3.658 21.420 1.00 96.50 85 ILE A C 1
ATOM 640 O O . ILE A 1 85 ? -16.669 4.318 21.064 1.00 96.50 85 ILE A O 1
ATOM 644 N N . TYR A 1 86 ? -18.614 3.300 20.575 1.00 93.69 86 TYR A N 1
ATOM 645 C CA . TYR A 1 86 ? -18.579 3.630 19.154 1.00 93.69 86 TYR A CA 1
ATOM 646 C C . TYR A 1 86 ? -18.597 5.147 18.929 1.00 93.69 86 TYR A C 1
ATOM 648 O O . TYR A 1 86 ? -17.760 5.663 18.192 1.00 93.69 86 TYR A O 1
ATOM 656 N N . ALA A 1 87 ? -19.464 5.884 19.627 1.00 94.81 87 ALA A N 1
ATOM 657 C CA . ALA A 1 87 ? -19.508 7.343 19.561 1.00 94.81 87 ALA A CA 1
ATOM 658 C C . ALA A 1 87 ? -18.162 7.982 19.945 1.00 94.81 87 ALA A C 1
ATOM 660 O O . ALA A 1 87 ? -17.707 8.895 19.259 1.00 94.81 87 ALA A O 1
ATOM 661 N N . ALA A 1 88 ? -17.483 7.470 20.978 1.00 94.12 88 ALA A N 1
ATOM 662 C CA . ALA A 1 88 ? -16.156 7.943 21.372 1.00 94.12 88 ALA A CA 1
ATOM 663 C C . ALA A 1 88 ? -15.086 7.671 20.299 1.00 94.12 88 ALA A C 1
ATOM 665 O O . ALA A 1 88 ? -14.254 8.537 20.033 1.00 94.12 88 ALA A O 1
ATOM 666 N N . MET A 1 89 ? -15.123 6.503 19.646 1.00 93.81 89 MET A N 1
ATOM 667 C CA . MET A 1 89 ? -14.222 6.190 18.529 1.00 93.81 89 MET A CA 1
ATOM 668 C C . MET A 1 89 ? -14.455 7.122 17.332 1.00 93.81 89 MET A C 1
ATOM 670 O O . MET A 1 89 ? -13.493 7.564 16.712 1.00 93.81 89 MET A O 1
ATOM 674 N N . ILE A 1 90 ? -15.714 7.434 17.004 1.00 92.44 90 ILE A N 1
ATOM 675 C CA . ILE A 1 90 ? -16.057 8.350 15.905 1.00 92.44 90 ILE A CA 1
ATOM 676 C C . ILE A 1 90 ? -15.660 9.791 16.236 1.00 92.44 90 ILE A C 1
ATOM 678 O O . ILE A 1 90 ? -15.088 10.464 15.385 1.00 92.44 90 ILE A O 1
ATOM 682 N N . ALA A 1 91 ? -15.902 10.255 17.464 1.00 91.62 91 ALA A N 1
ATOM 683 C CA . ALA A 1 91 ? -15.532 11.603 17.901 1.00 91.62 91 ALA A CA 1
ATOM 684 C C . ALA A 1 91 ? -14.012 11.843 17.903 1.00 91.62 91 ALA A C 1
ATOM 686 O O . ALA A 1 91 ? -13.568 12.976 17.765 1.00 91.62 91 ALA A O 1
ATOM 687 N N . ALA A 1 92 ? -13.214 10.781 18.042 1.00 89.81 92 ALA A N 1
ATOM 688 C CA . ALA A 1 92 ? -11.756 10.836 17.976 1.00 89.81 92 ALA A CA 1
ATOM 689 C C . ALA A 1 92 ? -11.200 10.845 16.540 1.00 89.81 92 ALA A C 1
ATOM 691 O O . ALA A 1 92 ? -9.980 10.812 16.357 1.00 89.81 92 ALA A O 1
ATOM 692 N N . ARG A 1 93 ? -12.063 10.858 15.516 1.00 84.31 93 ARG A N 1
ATOM 693 C CA . ARG A 1 93 ? -11.616 10.986 14.132 1.00 84.31 93 ARG A CA 1
ATOM 694 C C . ARG A 1 93 ? -11.112 12.413 13.860 1.00 84.31 93 ARG A C 1
ATOM 696 O O . ARG A 1 93 ? -11.833 13.359 14.169 1.00 84.31 93 ARG A O 1
ATOM 703 N N . PRO A 1 94 ? -9.946 12.588 13.215 1.00 74.56 94 PRO A N 1
ATOM 704 C CA . PRO A 1 94 ? -9.420 13.885 12.802 1.00 74.56 94 PRO A CA 1
ATOM 705 C C . PRO A 1 94 ? -10.371 14.682 11.908 1.00 74.56 94 PRO A C 1
ATOM 707 O O . PRO A 1 94 ? -10.290 15.898 11.919 1.00 74.56 94 PRO A O 1
ATOM 710 N N . GLU A 1 95 ? -11.295 14.046 11.176 1.00 77.06 95 GLU A N 1
ATOM 711 C CA . GLU A 1 95 ? -12.298 14.784 10.391 1.00 77.06 95 GLU A CA 1
ATOM 712 C C . GLU A 1 95 ? -13.420 15.403 11.253 1.00 77.06 95 GLU A C 1
ATOM 714 O O . GLU A 1 95 ? -14.211 16.200 10.754 1.00 77.06 95 GLU A O 1
ATOM 719 N N . VAL A 1 96 ? -13.528 15.005 12.527 1.00 75.50 96 VAL A N 1
ATOM 720 C CA . VAL A 1 96 ? -14.580 15.425 13.472 1.00 75.50 96 VAL A CA 1
ATOM 721 C C . VAL A 1 96 ? -14.055 16.440 14.493 1.00 75.50 96 VAL A C 1
ATOM 723 O O . VAL A 1 96 ? -14.810 17.295 14.956 1.00 75.50 96 VAL A O 1
ATOM 726 N N . THR A 1 97 ? -12.772 16.373 14.844 1.00 60.16 97 THR A N 1
ATOM 727 C CA . THR A 1 97 ? -12.102 17.381 15.682 1.00 60.16 97 THR A CA 1
ATOM 728 C C . THR A 1 97 ? -11.602 18.563 14.838 1.00 60.16 97 THR A C 1
ATOM 730 O O . THR A 1 97 ? -10.952 18.299 13.829 1.00 60.16 97 THR A O 1
ATOM 733 N N . PRO A 1 98 ? -11.872 19.828 15.231 1.00 55.03 98 PRO A N 1
ATOM 734 C CA . PRO A 1 98 ? -11.368 21.022 14.541 1.00 55.03 98 PRO A CA 1
ATOM 735 C C . PRO A 1 98 ? -9.839 21.121 14.498 1.00 55.03 98 PRO A C 1
ATOM 737 O O . PRO A 1 98 ? -9.190 20.632 15.453 1.00 55.03 98 PRO A O 1
#

Radius of gyration: 21.53 Å; Cα contacts (8 Å, |Δi|>4): 74; chains: 1; bounding box: 44×31×58 Å